Protein AF-A0A2W1N5D1-F1 (afdb_monomer_lite)

Structure (mmCIF, N/CA/C/O backbone):
data_AF-A0A2W1N5D1-F1
#
_entry.id   AF-A0A2W1N5D1-F1
#
loop_
_atom_site.group_PDB
_atom_site.id
_atom_site.type_symbol
_atom_site.label_atom_id
_atom_site.label_alt_id
_atom_site.label_comp_id
_atom_site.label_asym_id
_atom_site.label_entity_id
_atom_site.label_seq_id
_atom_site.pdbx_PDB_ins_code
_atom_site.Cartn_x
_atom_site.Cartn_y
_atom_site.Cartn_z
_atom_site.occupancy
_atom_site.B_iso_or_equiv
_atom_site.auth_seq_id
_atom_site.auth_comp_id
_atom_site.auth_asym_id
_atom_site.auth_atom_id
_atom_site.pdbx_PDB_model_num
ATOM 1 N N . MET A 1 1 ? -8.095 10.770 14.481 1.00 77.00 1 MET A N 1
ATOM 2 C CA . MET A 1 1 ? -6.627 10.902 14.317 1.00 77.00 1 MET A CA 1
ATOM 3 C C . MET A 1 1 ? -6.233 10.109 13.080 1.00 77.00 1 MET A C 1
ATOM 5 O O . MET A 1 1 ? -6.753 9.011 12.923 1.00 77.00 1 MET A O 1
ATOM 9 N N . GLU A 1 2 ? -5.423 10.656 12.173 1.00 80.25 2 GLU A N 1
ATOM 10 C CA . GLU A 1 2 ? -5.027 9.946 10.946 1.00 80.25 2 GLU A CA 1
ATOM 11 C C . GLU A 1 2 ? -3.643 9.313 11.100 1.00 80.25 2 GLU A C 1
ATOM 13 O O . GLU A 1 2 ? -2.714 9.961 11.580 1.00 80.25 2 GL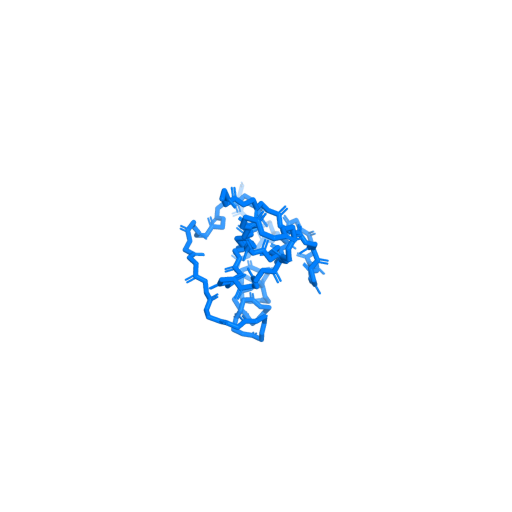U A O 1
ATOM 18 N N . GLN A 1 3 ? -3.505 8.051 10.694 1.00 82.25 3 GLN A N 1
ATOM 19 C CA . GLN A 1 3 ? -2.288 7.266 10.872 1.00 82.25 3 GLN A CA 1
ATOM 20 C C . GLN A 1 3 ? -1.988 6.416 9.630 1.00 82.25 3 GLN A C 1
ATOM 22 O O . GLN A 1 3 ? -2.881 5.998 8.893 1.00 82.25 3 GLN A O 1
ATOM 27 N N . SER A 1 4 ? -0.704 6.119 9.410 1.00 82.25 4 SER A N 1
ATOM 28 C CA . SER A 1 4 ? -0.309 5.016 8.528 1.00 82.25 4 SER A CA 1
ATOM 29 C C . SER A 1 4 ? -0.758 3.683 9.133 1.00 82.25 4 SER A C 1
ATOM 31 O O . SER A 1 4 ? -0.320 3.325 10.223 1.00 82.25 4 SER A O 1
ATOM 33 N N . GLY A 1 5 ? -1.624 2.968 8.424 1.00 85.38 5 GLY A N 1
ATOM 34 C CA . GLY A 1 5 ? -2.040 1.607 8.740 1.00 85.38 5 GLY A CA 1
ATOM 35 C C . GLY A 1 5 ? -1.063 0.566 8.191 1.00 85.38 5 GLY A C 1
ATOM 36 O O . GLY A 1 5 ? 0.146 0.794 8.120 1.00 85.38 5 GLY A O 1
ATOM 37 N N . ALA A 1 6 ? -1.594 -0.588 7.789 1.00 88.50 6 ALA A N 1
ATOM 38 C CA . ALA A 1 6 ? -0.789 -1.709 7.321 1.00 88.50 6 ALA A CA 1
ATOM 39 C C . ALA A 1 6 ? -0.177 -1.468 5.931 1.00 88.50 6 ALA A C 1
ATOM 41 O O . ALA A 1 6 ? -0.776 -0.837 5.054 1.00 88.50 6 ALA A O 1
ATOM 42 N N . THR A 1 7 ? 1.008 -2.034 5.710 1.00 94.25 7 THR A N 1
ATOM 43 C CA . THR A 1 7 ? 1.568 -2.207 4.367 1.00 94.25 7 THR A CA 1
ATOM 44 C C . THR A 1 7 ? 0.817 -3.332 3.664 1.00 94.25 7 THR A C 1
ATOM 46 O O . THR A 1 7 ? 0.782 -4.451 4.166 1.00 94.25 7 THR A O 1
ATOM 49 N N . VAL A 1 8 ? 0.227 -3.047 2.504 1.00 93.75 8 VAL A N 1
ATOM 50 C CA . VAL A 1 8 ? -0.602 -4.009 1.751 1.00 93.75 8 VAL A CA 1
ATOM 51 C C . VAL A 1 8 ? 0.079 -4.545 0.495 1.00 93.75 8 VAL A C 1
ATOM 53 O O . VAL A 1 8 ? -0.345 -5.558 -0.050 1.00 93.75 8 VAL A O 1
ATOM 56 N N . PHE A 1 9 ? 1.130 -3.877 0.023 1.00 92.44 9 PHE A N 1
ATOM 57 C CA . PHE A 1 9 ? 1.906 -4.316 -1.133 1.00 92.44 9 PHE A CA 1
ATOM 58 C C . PHE A 1 9 ? 3.326 -3.760 -1.058 1.00 92.44 9 PHE A C 1
ATOM 60 O O . PHE A 1 9 ? 3.510 -2.617 -0.649 1.00 92.44 9 PHE A O 1
ATOM 67 N N . THR A 1 10 ? 4.317 -4.531 -1.501 1.00 93.25 10 THR A N 1
ATOM 68 C CA . THR A 1 10 ? 5.712 -4.081 -1.610 1.00 93.25 10 THR A CA 1
ATOM 69 C C . THR A 1 10 ? 6.326 -4.621 -2.893 1.00 93.25 10 THR A C 1
ATOM 71 O O . THR A 1 10 ? 6.138 -5.789 -3.232 1.00 93.25 10 THR A O 1
ATOM 74 N N . LYS A 1 11 ? 7.078 -3.778 -3.605 1.00 91.69 11 LYS A N 1
ATOM 75 C CA . LYS A 1 11 ? 7.857 -4.160 -4.785 1.00 91.69 11 LYS A CA 1
ATOM 76 C C . LYS A 1 11 ? 9.120 -3.308 -4.890 1.00 91.69 11 LYS A C 1
ATOM 78 O O . LYS A 1 11 ? 9.052 -2.097 -5.105 1.00 91.69 11 LYS A O 1
ATOM 83 N N . GLY A 1 12 ? 10.277 -3.958 -4.778 1.00 89.75 12 GLY A N 1
ATOM 84 C CA . GLY A 1 12 ? 11.557 -3.258 -4.668 1.00 89.75 12 GLY A CA 1
ATOM 85 C C . GLY A 1 12 ? 11.551 -2.325 -3.456 1.00 89.75 12 GLY A C 1
ATOM 86 O O . GLY A 1 12 ? 11.149 -2.724 -2.369 1.00 89.75 12 GLY A O 1
ATOM 87 N N . GLU A 1 13 ? 11.938 -1.069 -3.661 1.00 90.88 13 GLU A N 1
ATOM 88 C CA . GLU A 1 13 ? 11.988 -0.033 -2.614 1.00 90.88 13 GLU A CA 1
ATOM 89 C C . GLU A 1 13 ? 10.663 0.723 -2.420 1.00 90.88 13 GLU A C 1
ATOM 91 O O . GLU A 1 13 ? 10.603 1.703 -1.675 1.00 90.88 13 GLU A O 1
ATOM 96 N N . PHE A 1 14 ? 9.606 0.303 -3.115 1.00 93.25 14 PHE A N 1
ATOM 97 C CA . PHE A 1 14 ? 8.295 0.926 -3.033 1.00 93.25 14 PHE A CA 1
ATOM 98 C C . PHE A 1 14 ? 7.311 0.036 -2.278 1.00 93.25 14 PHE A C 1
ATOM 100 O O . PHE A 1 14 ? 7.218 -1.167 -2.529 1.00 93.25 14 PHE A O 1
ATOM 107 N N . SER A 1 15 ? 6.506 0.650 -1.420 1.00 95.19 15 SER A N 1
ATOM 108 C CA . SER A 1 15 ? 5.438 -0.013 -0.677 1.00 95.19 15 SER A CA 1
ATOM 109 C C . SER A 1 15 ? 4.143 0.779 -0.761 1.00 95.19 15 SER A C 1
ATOM 111 O O . SER A 1 15 ? 4.152 2.005 -0.792 1.00 95.19 15 SER A O 1
ATOM 113 N N . VAL A 1 16 ? 3.012 0.086 -0.760 1.00 96.06 16 VAL A N 1
ATOM 114 C CA . VAL A 1 16 ? 1.684 0.668 -0.588 1.00 96.06 16 VAL A CA 1
ATOM 115 C C . VAL A 1 16 ? 1.282 0.489 0.865 1.00 9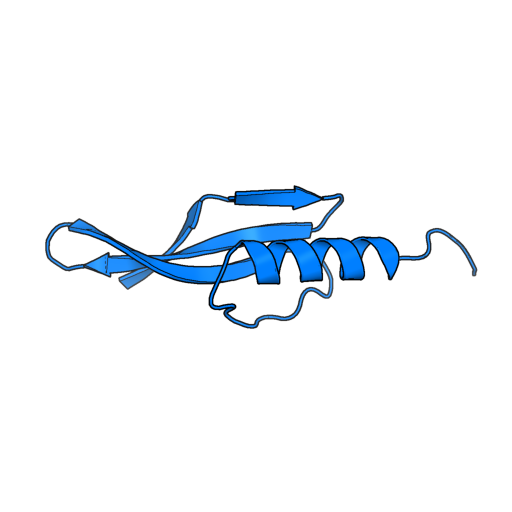6.06 16 VAL A C 1
ATOM 117 O O . VAL A 1 16 ? 1.233 -0.633 1.367 1.00 96.06 16 VAL A O 1
ATOM 120 N N . VAL A 1 17 ? 0.959 1.592 1.527 1.00 95.38 17 VAL A N 1
ATOM 121 C CA . VAL A 1 17 ? 0.541 1.623 2.927 1.00 95.38 17 VAL A CA 1
ATOM 122 C C . VAL A 1 17 ? -0.872 2.177 3.005 1.00 95.38 17 VAL A C 1
ATOM 124 O O . VAL A 1 17 ? -1.197 3.163 2.343 1.00 95.38 17 VAL A O 1
ATOM 127 N N . GLN A 1 18 ? -1.720 1.550 3.810 1.00 95.12 18 GLN A N 1
ATOM 128 C CA . GLN A 1 18 ? -3.043 2.076 4.116 1.00 95.12 18 GLN A CA 1
ATOM 129 C C . GLN A 1 18 ? -2.923 3.381 4.896 1.00 95.12 18 GLN A C 1
ATOM 131 O O . GLN A 1 18 ? -2.079 3.529 5.775 1.00 95.12 18 GLN A O 1
ATOM 136 N N . TRP A 1 19 ? -3.797 4.328 4.596 1.00 93.62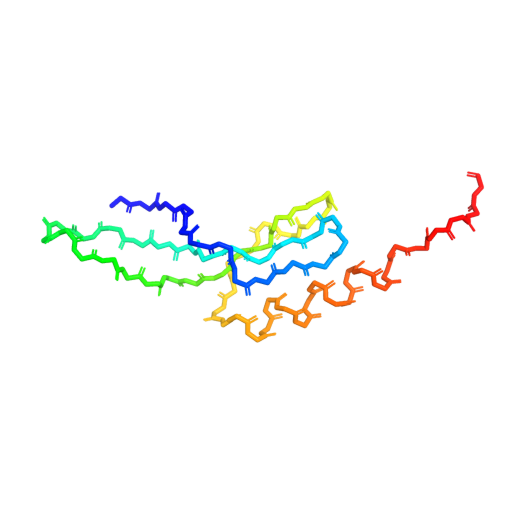 19 TRP A N 1
ATOM 137 C CA . TRP A 1 19 ? -4.018 5.491 5.436 1.00 93.62 19 TRP A CA 1
ATOM 138 C C . TRP A 1 19 ? -5.332 5.283 6.167 1.00 93.62 19 TRP A C 1
ATOM 140 O O . TRP A 1 19 ? -6.374 5.118 5.529 1.00 93.62 19 TRP A O 1
ATOM 150 N N . VAL A 1 20 ? -5.272 5.229 7.493 1.00 93.56 20 VAL A N 1
ATOM 151 C CA . VAL A 1 20 ? -6.423 4.909 8.332 1.00 93.56 20 VAL A CA 1
ATOM 152 C C . VAL A 1 20 ? -6.765 6.086 9.232 1.00 93.56 20 VAL A C 1
ATOM 154 O O . VAL A 1 20 ? -5.886 6.755 9.776 1.00 93.56 20 VAL A O 1
ATOM 157 N N . ALA A 1 21 ? -8.056 6.339 9.393 1.00 92.00 21 ALA A N 1
ATOM 158 C CA . ALA A 1 21 ? -8.570 7.213 10.428 1.00 92.00 21 ALA A CA 1
ATOM 159 C C . ALA A 1 21 ? -8.982 6.353 11.622 1.00 92.00 21 ALA A C 1
ATOM 161 O O . ALA A 1 21 ? -9.791 5.438 11.481 1.00 92.00 21 ALA A O 1
ATOM 162 N N . VAL A 1 22 ? -8.433 6.659 12.794 1.00 89.94 22 VAL A N 1
ATOM 163 C CA . VAL A 1 22 ? -8.906 6.100 14.062 1.00 89.94 22 VAL A CA 1
ATOM 164 C C . VAL A 1 22 ? -10.057 6.976 14.545 1.00 89.94 22 VAL A C 1
ATOM 166 O O . VAL A 1 22 ? -9.874 8.187 14.761 1.00 89.94 22 VAL A O 1
ATOM 169 N N . ARG A 1 23 ? -11.242 6.371 14.643 1.00 88.50 23 ARG A N 1
ATOM 170 C CA . ARG A 1 23 ? -12.470 6.990 15.150 1.00 88.50 23 ARG A CA 1
ATOM 171 C C . ARG A 1 23 ? -12.462 7.013 16.684 1.00 88.50 23 ARG A C 1
ATOM 173 O O . ARG A 1 23 ? -11.637 6.370 17.326 1.00 88.50 23 ARG A O 1
ATOM 180 N N . GLN A 1 24 ? -13.362 7.796 17.279 1.00 87.56 24 GLN A N 1
ATOM 181 C CA . GLN A 1 24 ? -13.431 7.965 18.741 1.00 87.56 24 GLN A CA 1
ATOM 182 C C . GLN A 1 24 ? -13.836 6.682 19.483 1.00 87.56 24 GLN A C 1
ATOM 184 O O . GLN A 1 24 ? -13.491 6.520 20.647 1.00 87.56 24 GLN A O 1
ATOM 189 N N . ASP A 1 25 ? -14.519 5.764 18.801 1.00 90.88 25 ASP A N 1
ATOM 190 C CA . ASP A 1 25 ? -14.897 4.437 19.298 1.00 90.88 25 ASP A CA 1
ATOM 191 C C . ASP A 1 25 ? -13.761 3.398 19.189 1.00 90.88 25 ASP A C 1
ATOM 193 O O . ASP A 1 25 ? -13.961 2.225 19.491 1.00 90.88 25 ASP A O 1
ATOM 197 N N . GLY A 1 26 ? -12.568 3.811 18.741 1.00 85.62 26 GLY A N 1
ATOM 198 C CA . GLY A 1 26 ? -11.410 2.938 18.542 1.00 85.62 26 GLY A CA 1
ATOM 199 C C . GLY A 1 26 ? -11.436 2.139 17.237 1.00 85.62 26 GLY A C 1
ATOM 200 O O . GLY A 1 26 ? -10.457 1.458 16.928 1.00 85.62 26 GLY A O 1
ATOM 201 N N . SER A 1 27 ? -12.504 2.236 16.439 1.00 90.31 27 SER A N 1
ATOM 202 C CA . SER A 1 27 ? -12.555 1.593 15.127 1.00 90.31 27 SER A CA 1
ATOM 203 C C . SER A 1 27 ? -11.629 2.293 14.127 1.00 90.31 27 SER A C 1
ATOM 205 O O . SER A 1 27 ? -11.390 3.506 14.187 1.00 90.31 27 SER A O 1
ATOM 207 N N . THR A 1 28 ? -11.079 1.515 13.195 1.00 90.00 28 THR A N 1
ATOM 208 C CA . THR A 1 28 ? -10.225 2.023 12.120 1.00 90.00 28 THR A CA 1
ATOM 209 C C . THR A 1 28 ? -10.989 2.042 10.805 1.00 90.00 28 THR A C 1
ATOM 211 O O . THR A 1 28 ? -11.620 1.067 10.405 1.00 90.00 28 THR A O 1
ATOM 214 N N . GLU A 1 29 ? -10.926 3.171 10.110 1.00 91.69 29 GLU A N 1
ATOM 215 C CA . GLU A 1 29 ? -11.510 3.342 8.785 1.00 91.69 29 GLU A CA 1
ATOM 216 C C . GLU A 1 29 ? -10.398 3.573 7.766 1.00 91.69 29 GLU A C 1
ATOM 218 O O . GLU A 1 29 ? -9.606 4.508 7.904 1.00 91.69 29 GLU A O 1
ATOM 223 N N . VAL A 1 30 ? -10.340 2.746 6.720 1.00 91.94 30 VAL A N 1
ATOM 224 C CA . VAL A 1 30 ? -9.396 2.952 5.616 1.00 91.94 30 VAL A CA 1
ATOM 225 C C . VAL A 1 30 ? -9.857 4.148 4.790 1.00 91.94 30 VAL A C 1
ATOM 227 O O . VAL A 1 30 ? -10.858 4.081 4.085 1.00 91.94 30 VAL A O 1
ATOM 230 N N . ARG A 1 31 ? -9.097 5.241 4.856 1.00 93.75 31 ARG A N 1
ATOM 231 C CA . ARG A 1 31 ? -9.326 6.461 4.069 1.00 93.75 31 ARG A CA 1
ATOM 232 C C . ARG A 1 31 ? -8.740 6.369 2.666 1.00 93.75 31 ARG A C 1
ATOM 234 O O . ARG A 1 31 ? -9.170 7.085 1.769 1.00 93.75 31 ARG A O 1
ATOM 241 N N . GLY A 1 32 ? -7.738 5.517 2.482 1.00 95.25 32 GLY A N 1
ATOM 242 C CA . GLY A 1 32 ? -7.102 5.292 1.194 1.00 95.25 32 GLY A CA 1
ATOM 243 C C . GLY A 1 32 ? -5.735 4.647 1.342 1.00 95.25 32 GLY A C 1
ATOM 244 O O . GLY A 1 32 ? -5.434 3.997 2.343 1.00 95.25 32 GLY A O 1
ATOM 245 N N . TYR A 1 33 ? -4.902 4.835 0.328 1.00 96.19 33 TYR A N 1
ATOM 246 C CA . TYR A 1 33 ? -3.613 4.175 0.189 1.00 96.19 33 TYR A CA 1
ATOM 247 C C . TYR A 1 33 ? -2.563 5.186 -0.254 1.00 96.19 33 TYR A C 1
ATOM 249 O O . TYR A 1 33 ? -2.818 6.013 -1.123 1.00 96.19 33 TYR A O 1
ATOM 257 N N . ARG A 1 34 ? -1.370 5.133 0.328 1.00 94.88 34 ARG A N 1
ATOM 258 C CA . ARG A 1 34 ? -0.233 5.970 -0.064 1.00 94.88 34 ARG A CA 1
ATOM 259 C C . ARG A 1 34 ? 0.932 5.099 -0.479 1.00 94.88 34 ARG A C 1
ATOM 261 O O . ARG A 1 34 ? 1.119 4.005 0.049 1.00 94.88 34 ARG A O 1
ATOM 268 N N . LEU A 1 35 ? 1.735 5.610 -1.400 1.00 94.56 35 LEU A N 1
ATOM 269 C CA . LEU A 1 35 ? 2.994 4.983 -1.755 1.00 94.56 35 LEU A CA 1
ATOM 270 C C . LEU A 1 35 ? 4.086 5.511 -0.821 1.00 94.56 35 LEU A C 1
ATOM 272 O O . LEU A 1 35 ? 4.186 6.712 -0.579 1.00 94.56 35 LEU A O 1
ATOM 276 N N . ARG A 1 36 ? 4.916 4.611 -0.308 1.00 93.19 36 ARG A N 1
ATOM 277 C CA . ARG A 1 36 ? 6.185 4.918 0.346 1.00 93.19 36 ARG A CA 1
ATOM 278 C C . ARG A 1 36 ? 7.321 4.438 -0.539 1.00 93.19 36 ARG A C 1
ATOM 280 O O . ARG A 1 36 ? 7.216 3.380 -1.149 1.00 93.19 36 ARG A O 1
ATOM 287 N N . GLY A 1 37 ? 8.391 5.214 -0.594 1.00 90.81 37 GLY A N 1
ATOM 288 C CA . GLY A 1 37 ? 9.592 4.900 -1.358 1.00 90.81 37 GLY A CA 1
ATOM 289 C C . GLY A 1 37 ? 10.215 6.160 -1.963 1.00 90.81 37 GLY A C 1
ATOM 290 O O . GLY A 1 37 ? 9.560 7.206 -2.016 1.00 90.81 37 GLY A O 1
ATOM 291 N N . PRO A 1 38 ? 11.474 6.101 -2.420 1.00 87.75 38 PRO A N 1
ATOM 292 C CA . PRO A 1 38 ? 12.168 7.276 -2.940 1.00 87.75 38 PRO A CA 1
ATOM 293 C C . PRO A 1 38 ? 11.531 7.759 -4.249 1.00 87.75 38 PRO A C 1
ATOM 295 O O . PRO A 1 38 ? 11.410 6.985 -5.202 1.00 87.75 38 PRO A O 1
ATOM 298 N N . GLY A 1 39 ? 11.124 9.032 -4.282 1.00 85.56 39 GLY A N 1
ATOM 299 C CA . GLY A 1 39 ? 10.435 9.646 -5.423 1.00 85.56 39 GLY A CA 1
ATOM 300 C C . GLY A 1 39 ? 8.967 9.231 -5.583 1.00 85.56 39 GLY A C 1
ATOM 301 O O . GLY A 1 39 ? 8.347 9.574 -6.589 1.00 85.56 39 GLY A O 1
ATOM 302 N N . ALA A 1 40 ? 8.395 8.495 -4.622 1.00 89.81 40 ALA A N 1
ATOM 303 C CA . ALA A 1 40 ? 6.981 8.148 -4.657 1.00 89.81 40 ALA A CA 1
ATOM 304 C C . ALA A 1 40 ? 6.107 9.405 -4.465 1.00 89.81 40 ALA A C 1
ATOM 306 O O . ALA A 1 40 ? 6.382 10.211 -3.569 1.00 89.81 40 ALA A O 1
ATOM 307 N N . PRO A 1 41 ? 5.043 9.586 -5.267 1.00 88.38 41 PRO A N 1
ATOM 308 C CA . PRO A 1 41 ? 4.150 10.724 -5.113 1.00 88.38 41 PRO A CA 1
ATOM 309 C C . PRO A 1 41 ? 3.408 10.639 -3.775 1.00 88.38 41 PRO A C 1
ATOM 311 O O . PRO A 1 41 ? 2.834 9.603 -3.432 1.00 88.38 41 PRO A O 1
ATOM 314 N N . GLN A 1 42 ? 3.373 11.749 -3.034 1.00 89.31 42 GLN A N 1
ATOM 315 C CA . GLN A 1 42 ? 2.670 11.856 -1.749 1.00 89.31 42 GLN A CA 1
ATOM 316 C C . GLN A 1 42 ? 1.167 12.109 -1.941 1.00 89.31 42 GLN A C 1
ATOM 318 O O . GLN A 1 42 ? 0.593 13.039 -1.381 1.00 89.31 42 GLN A O 1
ATOM 323 N N . ILE A 1 43 ? 0.527 11.281 -2.763 1.00 92.75 43 ILE A N 1
ATOM 324 C CA . ILE A 1 43 ? -0.906 11.354 -3.047 1.00 92.75 43 ILE A CA 1
ATOM 325 C C . ILE A 1 43 ? -1.650 10.252 -2.299 1.00 92.75 43 ILE A C 1
ATOM 327 O O . ILE A 1 43 ? -1.137 9.146 -2.116 1.00 92.75 43 ILE A O 1
ATOM 331 N N . LEU A 1 44 ? -2.870 10.559 -1.863 1.00 93.69 44 LEU A N 1
ATOM 332 C CA . LEU A 1 44 ? -3.783 9.562 -1.322 1.00 93.69 44 LEU A CA 1
ATOM 333 C C . LEU A 1 44 ? -4.579 8.949 -2.475 1.00 93.69 44 LEU A C 1
ATOM 335 O O . LEU A 1 44 ? -5.263 9.655 -3.211 1.00 93.69 44 LEU A O 1
ATOM 339 N N . LEU A 1 45 ? -4.474 7.636 -2.629 1.00 95.50 45 LEU A N 1
ATOM 340 C CA . LEU A 1 45 ? -5.151 6.867 -3.662 1.00 95.50 45 LEU A CA 1
ATOM 341 C C . LEU A 1 45 ? -6.381 6.165 -3.088 1.00 95.50 45 LEU A C 1
ATOM 343 O O . LEU A 1 45 ? -6.332 5.675 -1.957 1.00 95.50 45 LEU A O 1
ATOM 347 N N . PRO A 1 46 ? -7.472 6.065 -3.863 1.00 93.50 46 PRO A N 1
ATOM 348 C CA . PRO A 1 46 ? -8.740 5.550 -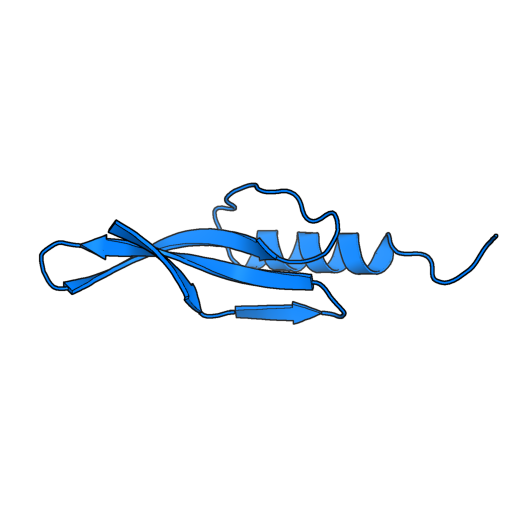3.358 1.00 93.50 46 PRO A CA 1
ATOM 349 C C . PRO A 1 46 ? -8.725 4.030 -3.142 1.00 93.50 46 PRO A C 1
ATOM 351 O O . PRO A 1 46 ? -9.473 3.526 -2.310 1.00 93.50 46 PRO A O 1
ATOM 354 N N . THR A 1 47 ? -7.876 3.278 -3.858 1.00 94.88 47 THR A N 1
ATOM 355 C CA . THR A 1 47 ? -7.834 1.809 -3.767 1.00 94.88 47 THR A CA 1
ATOM 356 C C . THR A 1 47 ? -6.412 1.248 -3.765 1.00 94.88 47 THR A C 1
ATOM 358 O O . THR A 1 47 ? -5.492 1.815 -4.364 1.00 94.88 47 THR A O 1
ATOM 361 N N . ALA A 1 48 ? -6.243 0.079 -3.133 1.00 92.94 48 ALA A N 1
ATOM 362 C CA . ALA A 1 48 ? -4.981 -0.662 -3.114 1.00 92.94 48 ALA A CA 1
ATOM 363 C C . ALA A 1 48 ? -4.543 -1.090 -4.520 1.00 92.94 48 ALA A C 1
ATOM 365 O O . ALA A 1 48 ? -3.348 -1.152 -4.801 1.00 92.94 48 ALA A O 1
ATOM 366 N N . VAL A 1 49 ? -5.505 -1.375 -5.406 1.00 95.31 49 VAL A N 1
ATOM 367 C CA . VAL A 1 49 ? -5.254 -1.819 -6.784 1.00 95.31 49 VAL A CA 1
ATOM 368 C C . VAL A 1 49 ? -4.575 -0.713 -7.585 1.00 95.31 49 VAL A C 1
ATOM 370 O O . VAL A 1 49 ? -3.532 -0.954 -8.188 1.00 95.31 49 VAL A O 1
ATOM 373 N N . ILE A 1 50 ? -5.107 0.515 -7.530 1.00 94.75 50 ILE A N 1
ATOM 374 C CA . ILE A 1 50 ? -4.507 1.669 -8.216 1.00 94.75 50 ILE A CA 1
ATOM 375 C C . ILE A 1 50 ? -3.116 1.952 -7.644 1.00 94.75 50 ILE A C 1
ATOM 377 O O . ILE A 1 50 ? -2.160 2.124 -8.397 1.00 94.75 50 ILE A O 1
ATOM 381 N N . ALA A 1 51 ? -2.977 1.931 -6.316 1.00 94.44 51 ALA A N 1
ATOM 382 C CA . ALA A 1 51 ? -1.690 2.148 -5.665 1.00 94.44 51 ALA A CA 1
ATOM 383 C C . ALA A 1 51 ? -0.643 1.095 -6.050 1.00 94.44 51 ALA A C 1
ATOM 385 O O . ALA A 1 51 ? 0.504 1.437 -6.335 1.00 94.44 51 ALA A O 1
ATOM 386 N N . SER A 1 52 ? -1.043 -0.173 -6.130 1.00 94.12 52 SER A N 1
ATOM 387 C CA . SER A 1 52 ? -0.156 -1.268 -6.528 1.00 94.12 52 SER A CA 1
ATOM 388 C C . SER A 1 52 ? 0.232 -1.166 -8.001 1.00 94.12 52 SER A C 1
ATOM 390 O O . SER A 1 52 ? 1.400 -1.358 -8.329 1.00 94.12 52 SER A O 1
ATOM 392 N N . ALA A 1 53 ? -0.700 -0.800 -8.886 1.00 94.25 53 ALA A N 1
ATOM 393 C CA . ALA A 1 53 ? -0.402 -0.544 -10.294 1.00 94.25 53 ALA A CA 1
ATOM 394 C C . ALA A 1 53 ? 0.607 0.607 -10.452 1.00 94.25 53 ALA A C 1
ATOM 3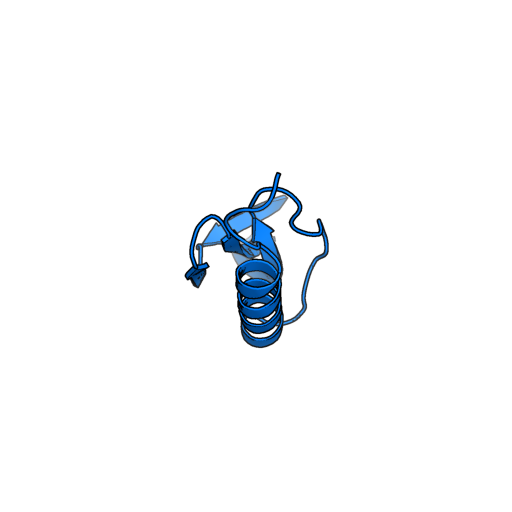96 O O . ALA A 1 53 ? 1.594 0.466 -11.170 1.00 94.25 53 ALA A O 1
ATOM 397 N N . MET A 1 54 ? 0.435 1.705 -9.709 1.00 92.75 54 MET A N 1
ATOM 398 C CA . MET A 1 54 ? 1.400 2.808 -9.703 1.00 92.75 54 MET A CA 1
ATOM 399 C C . MET A 1 54 ? 2.776 2.377 -9.198 1.00 92.75 54 MET A C 1
ATOM 401 O O . MET A 1 54 ? 3.780 2.747 -9.800 1.00 92.75 54 MET A O 1
ATOM 405 N N . VAL A 1 55 ? 2.843 1.567 -8.135 1.00 92.44 55 VAL A N 1
ATOM 406 C CA . VAL A 1 55 ? 4.113 0.985 -7.682 1.00 92.44 55 VAL A CA 1
ATOM 407 C C . VAL A 1 55 ? 4.744 0.144 -8.790 1.00 92.44 55 VAL A C 1
ATOM 409 O O . VAL A 1 55 ? 5.933 0.289 -9.047 1.00 92.44 55 VAL A O 1
ATOM 412 N N . GLN A 1 56 ? 3.975 -0.701 -9.482 1.00 91.06 56 GLN A N 1
ATOM 413 C CA . GLN A 1 56 ? 4.507 -1.501 -10.585 1.00 91.06 56 GLN A CA 1
ATOM 414 C C . GLN A 1 56 ? 5.092 -0.631 -11.702 1.00 91.06 56 GLN A C 1
ATOM 416 O O . GLN A 1 56 ? 6.160 -0.968 -12.212 1.00 91.06 56 GLN A O 1
ATOM 421 N N . GLU A 1 57 ? 4.445 0.483 -12.042 1.00 90.06 57 GLU A N 1
ATOM 422 C CA . GLU A 1 57 ? 4.955 1.440 -13.025 1.00 90.06 57 GLU A CA 1
ATOM 423 C C . GLU A 1 57 ? 6.204 2.177 -12.525 1.00 90.06 57 GLU A C 1
ATOM 425 O O . GLU A 1 57 ? 7.181 2.294 -13.260 1.00 90.06 57 GLU A O 1
ATOM 430 N N . LEU A 1 58 ? 6.235 2.617 -11.264 1.00 86.44 58 LEU A N 1
ATOM 431 C CA . LEU A 1 58 ? 7.411 3.258 -10.663 1.00 86.44 58 LEU A CA 1
ATOM 432 C C . LEU A 1 58 ? 8.611 2.308 -10.581 1.00 86.44 58 LEU A C 1
ATOM 434 O O . LEU A 1 58 ? 9.737 2.719 -10.855 1.00 86.44 58 LEU A O 1
ATOM 438 N N . SER A 1 59 ? 8.379 1.030 -10.272 1.00 84.00 59 SER A N 1
ATOM 439 C CA . SER A 1 59 ? 9.425 0.005 -10.282 1.00 84.00 59 SER A CA 1
ATOM 440 C C . SER A 1 59 ? 9.993 -0.231 -11.683 1.00 84.00 59 SER A C 1
ATOM 442 O O . SER A 1 59 ? 11.177 -0.519 -11.798 1.00 84.00 59 SER A O 1
ATOM 444 N N . LYS A 1 60 ? 9.181 -0.107 -12.745 1.00 83.88 60 LYS A N 1
ATOM 445 C CA . LYS A 1 60 ? 9.652 -0.197 -14.142 1.00 83.88 60 LYS A CA 1
ATOM 446 C C . LYS A 1 60 ? 10.404 1.060 -14.576 1.00 83.88 60 LYS A C 1
ATOM 448 O O . LYS A 1 60 ? 11.341 0.979 -15.360 1.00 83.88 60 LYS A O 1
ATOM 453 N N . ARG A 1 61 ? 9.978 2.224 -14.076 1.00 72.88 61 ARG A N 1
ATOM 454 C CA . ARG A 1 61 ? 10.576 3.531 -14.375 1.00 72.88 61 ARG A CA 1
ATOM 455 C C . ARG A 1 61 ? 11.912 3.768 -13.692 1.00 72.88 61 ARG A C 1
ATOM 457 O O . ARG A 1 61 ? 12.527 4.776 -14.005 1.00 72.88 61 ARG A O 1
ATOM 464 N N . ARG A 1 62 ? 12.361 2.898 -12.781 1.00 60.28 62 ARG A N 1
ATOM 465 C CA . ARG A 1 62 ? 13.769 2.860 -12.377 1.00 60.28 62 ARG A CA 1
ATOM 466 C C . ARG A 1 62 ? 14.540 2.045 -13.413 1.00 60.28 62 ARG A C 1
ATOM 468 O O . ARG A 1 62 ? 14.463 0.817 -13.373 1.00 60.28 62 ARG A O 1
ATOM 475 N N . PRO A 1 63 ? 15.306 2.681 -14.314 1.00 48.03 63 PRO A N 1
ATOM 476 C CA . PRO A 1 63 ? 16.360 1.964 -14.988 1.00 48.03 63 PRO A CA 1
ATOM 477 C C . PRO A 1 63 ? 17.448 1.759 -13.937 1.00 48.03 63 PRO A C 1
ATOM 479 O O . PRO A 1 63 ? 18.030 2.717 -13.430 1.00 48.03 63 PRO A O 1
ATOM 482 N N . GLY A 1 64 ? 17.760 0.516 -13.596 1.00 47.28 64 GLY A N 1
ATOM 483 C CA . GLY A 1 64 ? 19.143 0.272 -13.224 1.00 47.28 64 GLY A CA 1
ATOM 484 C C . GLY A 1 64 ? 20.013 0.665 -14.422 1.00 47.28 64 GLY A C 1
ATOM 485 O O . GLY A 1 64 ? 19.794 0.153 -15.516 1.00 47.28 64 GLY A O 1
ATOM 486 N N . SER A 1 65 ? 21.002 1.531 -14.198 1.00 48.72 65 SER A N 1
ATOM 487 C CA . SER A 1 65 ? 22.220 1.644 -15.010 1.00 48.72 65 SER A CA 1
ATOM 488 C C . SER A 1 65 ? 22.133 2.358 -16.371 1.00 48.72 65 SER A C 1
ATOM 490 O O . SER A 1 65 ? 21.960 1.726 -17.410 1.00 48.72 65 SER A O 1
ATOM 492 N N . ARG A 1 66 ? 22.410 3.669 -16.374 1.00 41.53 66 ARG A N 1
ATOM 493 C CA . ARG A 1 66 ? 23.335 4.342 -17.316 1.00 41.53 66 ARG A CA 1
ATOM 494 C C . ARG A 1 66 ? 23.481 5.811 -16.906 1.00 41.53 66 ARG A C 1
ATOM 496 O O . ARG A 1 66 ? 22.631 6.623 -17.253 1.00 41.53 66 ARG A O 1
ATOM 5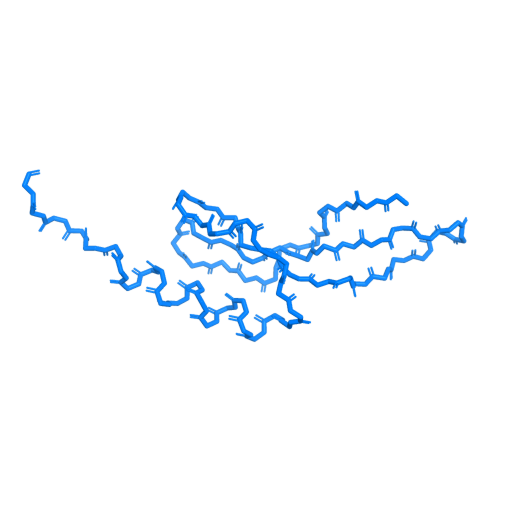03 N N . PHE A 1 67 ? 24.470 6.101 -16.066 1.00 44.38 67 PHE A N 1
ATOM 504 C CA . PHE A 1 67 ? 25.668 6.916 -16.330 1.00 44.38 67 PHE A CA 1
ATOM 505 C C . PHE A 1 67 ? 26.359 7.226 -15.001 1.00 44.38 67 PHE A C 1
ATOM 507 O O . PHE A 1 67 ? 25.638 7.519 -14.022 1.00 44.38 67 PHE A O 1
#

Sequence (67 aa):
MEQSGATVFTKGEFSVVQWVAVRQDGSTEVRGYRLRGPGAPQILLPTAVIASAMVQELSKRRPGSRF

Secondary structure (DSSP, 8-state):
-EEEEEEEEEETTEEEEEEEEEPTTS-EEEEEEEEESTT---PPBS-HHHHHHHHHHHHHS------

Foldseek 3Di:
DKDWADFPDDDDQKTKTFIWDQDPVRDIDGPAIAMDGPPGDRDGHHDPVVVVVVVVVVNVVDDDDDD

Radius of gyration: 13.68 Å; chains: 1; bounding box: 41×16×37 Å

pLDDT: mean 86.89, std 13.03, range [41.53, 96.19]